Protein AF-A0A376MJ54-F1 (afdb_monomer)

Solvent-accessible surface area (backbone atoms only — not comparable to full-atom values): 5922 Å² total; per-residue (Å²): 114,38,72,94,49,75,64,77,40,73,83,54,70,68,49,50,50,52,51,49,52,53,51,50,50,49,52,42,6,48,74,61,45,78,87,36,69,51,71,48,77,38,81,61,91,40,90,80,34,58,61,45,69,38,44,25,35,34,26,67,82,46,80,68,41,84,45,79,84,70,88,70,51,75,68,56,47,51,54,50,66,72,43,42,66,60,53,48,50,56,52,49,54,58,51,52,67,72,76,107

Structure (mmCIF, N/CA/C/O backbone):
data_AF-A0A376MJ54-F1
#
_entry.id   AF-A0A376MJ54-F1
#
loop_
_atom_site.group_PDB
_atom_site.id
_atom_site.type_symbol
_atom_site.label_atom_id
_atom_site.label_alt_id
_atom_site.label_comp_id
_atom_site.label_asym_id
_atom_site.label_entity_id
_atom_site.label_seq_id
_atom_site.pdbx_PDB_ins_code
_atom_site.Cartn_x
_atom_site.Cartn_y
_atom_site.Cartn_z
_atom_site.occupancy
_atom_site.B_iso_or_equiv
_atom_site.auth_seq_id
_atom_site.auth_comp_id
_atom_site.auth_asym_id
_atom_site.auth_atom_id
_atom_site.pdbx_PDB_model_num
ATOM 1 N N . MET A 1 1 ? 19.830 -10.667 -1.901 1.00 51.16 1 MET A N 1
ATOM 2 C CA . MET A 1 1 ? 20.001 -11.114 -0.496 1.00 51.16 1 MET A CA 1
ATOM 3 C C . MET A 1 1 ? 20.615 -9.979 0.298 1.00 51.16 1 MET A C 1
ATOM 5 O O . MET A 1 1 ? 21.322 -9.182 -0.298 1.00 51.16 1 MET A O 1
ATOM 9 N N . VAL A 1 2 ? 20.327 -9.874 1.597 1.00 59.53 2 VAL A N 1
ATOM 10 C CA . VAL A 1 2 ? 20.837 -8.760 2.412 1.00 59.53 2 VAL A CA 1
ATOM 11 C C . VAL A 1 2 ? 22.223 -9.112 2.953 1.00 59.53 2 VAL A C 1
ATOM 13 O O . VAL A 1 2 ? 22.394 -10.169 3.562 1.00 59.53 2 VAL A O 1
ATOM 16 N N . GLU A 1 3 ? 23.196 -8.221 2.759 1.00 69.31 3 GLU A N 1
ATOM 17 C CA . GLU A 1 3 ? 24.588 -8.396 3.207 1.00 69.31 3 GLU A CA 1
ATOM 18 C C . GLU A 1 3 ? 24.687 -8.603 4.724 1.00 69.31 3 GLU A C 1
ATOM 20 O O . GLU A 1 3 ? 25.400 -9.488 5.186 1.00 69.31 3 GLU A O 1
ATOM 25 N N . ALA A 1 4 ? 23.866 -7.888 5.500 1.00 71.31 4 ALA A N 1
ATOM 26 C CA . ALA A 1 4 ? 23.787 -8.025 6.957 1.00 71.31 4 ALA A CA 1
ATOM 27 C C . ALA A 1 4 ? 23.336 -9.419 7.440 1.00 71.31 4 ALA A C 1
ATOM 29 O O . ALA A 1 4 ? 23.534 -9.759 8.603 1.00 71.31 4 ALA A O 1
ATOM 30 N N . LYS A 1 5 ? 22.725 -10.234 6.570 1.00 62.62 5 LYS A N 1
ATOM 31 C CA . LYS A 1 5 ? 22.371 -11.632 6.863 1.00 62.62 5 LYS A CA 1
ATOM 32 C C . LYS A 1 5 ? 23.351 -12.636 6.248 1.00 62.62 5 LYS A C 1
ATOM 34 O O . LYS A 1 5 ? 23.046 -13.824 6.244 1.00 62.62 5 LYS A O 1
ATOM 39 N N . ALA A 1 6 ? 24.486 -12.183 5.706 1.00 67.38 6 ALA A N 1
ATOM 40 C CA . ALA A 1 6 ? 25.508 -13.019 5.069 1.00 67.38 6 ALA A CA 1
ATOM 41 C C . ALA A 1 6 ? 24.941 -14.000 4.020 1.00 67.38 6 ALA A C 1
ATOM 43 O O . ALA A 1 6 ? 25.365 -15.147 3.924 1.00 67.38 6 ALA A O 1
ATOM 44 N N . GLY A 1 7 ? 23.926 -13.574 3.261 1.00 71.44 7 GLY A N 1
ATOM 45 C CA . GLY A 1 7 ? 23.254 -14.445 2.289 1.00 71.44 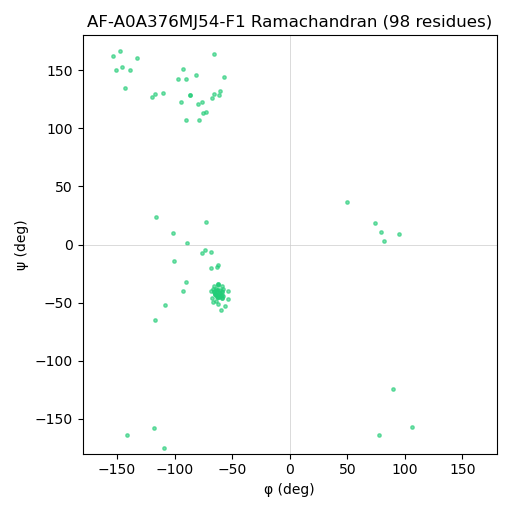7 GLY A CA 1
ATOM 46 C C . GLY A 1 7 ? 22.186 -15.379 2.877 1.00 71.44 7 GLY A C 1
ATOM 47 O O . GLY A 1 7 ? 21.542 -16.112 2.140 1.00 71.44 7 GLY A O 1
ATOM 48 N N . GLY A 1 8 ? 21.890 -15.321 4.176 1.00 75.00 8 GLY A N 1
ATOM 49 C CA . GLY A 1 8 ? 20.853 -16.129 4.836 1.00 75.00 8 GLY A CA 1
ATOM 50 C C . GLY A 1 8 ? 19.399 -15.724 4.537 1.00 75.00 8 GLY A C 1
ATOM 51 O O . GLY A 1 8 ? 18.505 -16.038 5.318 1.00 75.00 8 GLY A O 1
ATOM 52 N N . GLY A 1 9 ? 19.146 -14.983 3.452 1.00 79.25 9 GLY A N 1
ATOM 53 C CA . GLY A 1 9 ? 17.811 -14.525 3.043 1.00 79.25 9 GLY A CA 1
ATOM 54 C C . GLY A 1 9 ? 17.534 -13.031 3.272 1.00 79.25 9 GLY A C 1
ATOM 55 O O . GLY A 1 9 ? 18.444 -12.198 3.285 1.00 79.25 9 GLY A O 1
ATOM 56 N N . SER A 1 10 ? 16.249 -12.677 3.374 1.00 86.56 10 SER A N 1
ATOM 57 C CA . SER A 1 10 ? 15.738 -11.302 3.519 1.00 86.56 10 SER A CA 1
ATOM 58 C C . SER A 1 10 ? 15.178 -11.034 4.926 1.00 86.56 10 SER A C 1
ATOM 60 O O . SER A 1 10 ? 15.325 -11.850 5.839 1.00 86.56 10 SER A O 1
ATOM 62 N N . ALA A 1 11 ? 14.591 -9.856 5.153 1.00 82.56 11 ALA A N 1
ATOM 63 C CA . ALA A 1 11 ? 13.966 -9.485 6.422 1.00 82.56 11 ALA A CA 1
ATOM 64 C C . ALA A 1 11 ? 12.792 -10.421 6.778 1.00 82.56 11 ALA A C 1
ATOM 66 O O . ALA A 1 11 ? 11.896 -10.626 5.968 1.00 82.56 11 ALA A O 1
ATOM 67 N N . THR A 1 12 ? 12.791 -10.976 7.995 1.00 86.00 12 THR A N 1
ATOM 68 C CA . THR A 1 12 ? 11.778 -11.947 8.456 1.00 86.00 12 THR A CA 1
ATOM 69 C C . THR A 1 12 ? 10.972 -11.399 9.629 1.00 86.00 12 THR A C 1
ATOM 71 O O . THR A 1 12 ? 9.791 -11.118 9.475 1.00 86.00 12 THR A O 1
ATOM 74 N N . LEU A 1 13 ? 11.607 -11.168 10.783 1.00 88.75 13 LEU A N 1
ATOM 75 C CA . LEU A 1 13 ? 10.923 -10.699 11.998 1.00 88.75 13 LEU A CA 1
ATOM 76 C C . LEU A 1 13 ? 10.286 -9.315 11.823 1.00 88.75 13 LEU A C 1
ATOM 78 O O . LEU A 1 13 ? 9.128 -9.114 12.179 1.00 88.75 13 LEU A O 1
ATOM 82 N N . SER A 1 14 ? 11.017 -8.371 11.226 1.00 91.00 14 SER A N 1
ATOM 83 C CA . SER A 1 14 ? 10.496 -7.029 10.954 1.00 91.00 14 SER A CA 1
ATOM 84 C C . SER A 1 14 ? 9.356 -7.049 9.937 1.00 91.00 14 SER A C 1
ATOM 86 O O . SER A 1 14 ? 8.392 -6.306 10.100 1.00 91.00 14 SER A O 1
ATOM 88 N N . MET A 1 15 ? 9.419 -7.933 8.936 1.00 92.25 15 MET A N 1
ATOM 89 C CA . MET A 1 15 ? 8.319 -8.104 7.987 1.00 92.25 15 MET A CA 1
ATOM 90 C C . MET A 1 15 ? 7.095 -8.733 8.661 1.00 92.25 15 MET A C 1
ATOM 92 O O . MET A 1 15 ? 5.980 -8.280 8.432 1.00 92.25 15 MET A O 1
ATOM 96 N N . GLY A 1 16 ? 7.294 -9.710 9.552 1.00 92.50 16 GLY A N 1
ATOM 97 C CA . GLY A 1 16 ? 6.222 -10.281 10.369 1.00 92.50 16 GLY A CA 1
ATOM 98 C C . GLY A 1 16 ? 5.514 -9.221 11.213 1.00 92.50 16 GLY A C 1
ATOM 99 O O . GLY A 1 16 ? 4.288 -9.155 11.208 1.00 92.50 16 GLY A O 1
ATOM 100 N N . GLN A 1 17 ? 6.271 -8.326 11.854 1.00 95.38 17 GLN A N 1
ATOM 101 C CA . GLN A 1 17 ? 5.703 -7.200 12.599 1.00 95.38 17 GLN A CA 1
ATOM 102 C C . GLN A 1 17 ? 4.960 -6.206 11.692 1.00 95.38 17 GLN A C 1
ATOM 104 O O . GLN A 1 17 ? 3.882 -5.740 12.055 1.00 95.38 17 GLN A O 1
ATOM 109 N N . ALA A 1 18 ? 5.509 -5.873 10.519 1.00 93.50 18 ALA A N 1
ATOM 110 C CA . ALA A 1 18 ? 4.857 -4.968 9.570 1.00 93.50 18 ALA A CA 1
ATOM 111 C C . ALA A 1 18 ? 3.537 -5.553 9.038 1.00 93.50 18 ALA A C 1
ATOM 113 O O . ALA A 1 18 ? 2.522 -4.858 9.008 1.00 93.50 18 ALA A O 1
ATOM 114 N N . ALA A 1 19 ? 3.530 -6.843 8.694 1.00 94.62 19 ALA A N 1
ATOM 115 C CA . ALA A 1 19 ? 2.332 -7.560 8.272 1.00 94.62 19 ALA A CA 1
ATOM 116 C C . ALA A 1 19 ? 1.298 -7.654 9.403 1.00 94.62 19 ALA A C 1
ATOM 118 O O . ALA A 1 19 ? 0.117 -7.407 9.168 1.00 94.62 19 ALA A O 1
ATOM 119 N N . ALA A 1 20 ? 1.734 -7.942 10.636 1.00 96.19 20 ALA A N 1
ATOM 120 C CA . ALA A 1 20 ? 0.857 -7.964 11.803 1.00 96.19 20 ALA A CA 1
ATOM 121 C C . ALA A 1 20 ? 0.225 -6.589 12.053 1.00 96.19 20 ALA A C 1
ATOM 123 O O . ALA A 1 20 ? -0.984 -6.504 12.242 1.00 96.19 20 ALA A O 1
ATOM 124 N N . ARG A 1 21 ? 1.009 -5.505 11.982 1.00 96.62 21 ARG A N 1
ATOM 125 C CA . ARG A 1 21 ? 0.488 -4.136 12.090 1.00 96.62 21 ARG A CA 1
ATOM 126 C C . ARG A 1 21 ? -0.592 -3.871 11.041 1.00 96.62 21 ARG A C 1
ATOM 128 O O . ARG A 1 21 ? -1.688 -3.462 11.408 1.00 96.62 21 ARG A O 1
ATOM 135 N N . PHE A 1 22 ? -0.301 -4.125 9.765 1.00 97.31 22 PHE A N 1
ATOM 136 C CA . PHE A 1 22 ? -1.257 -3.872 8.686 1.00 97.31 22 PHE A CA 1
ATOM 137 C C . PHE A 1 22 ? -2.529 -4.721 8.830 1.00 97.31 22 PHE A C 1
ATOM 139 O O . PHE A 1 22 ? -3.638 -4.198 8.736 1.00 97.31 22 PHE A O 1
ATOM 146 N N . GLY A 1 23 ? -2.382 -6.016 9.129 1.00 97.19 23 GLY A N 1
ATOM 147 C CA . GLY A 1 23 ? -3.507 -6.925 9.339 1.00 97.19 23 GLY A CA 1
ATOM 148 C C . GLY A 1 23 ? -4.390 -6.510 10.517 1.00 97.19 23 GLY A C 1
ATOM 149 O O . GLY A 1 23 ? -5.611 -6.503 10.392 1.00 97.19 23 GLY A O 1
ATOM 150 N N . LEU A 1 24 ? -3.793 -6.098 11.639 1.00 97.56 24 LEU A N 1
ATOM 151 C CA . LEU A 1 24 ? -4.538 -5.598 12.799 1.00 97.56 24 LEU A CA 1
ATOM 152 C C . LEU A 1 24 ? -5.267 -4.285 12.491 1.00 97.56 24 LEU A C 1
ATOM 154 O O . LEU A 1 24 ? -6.420 -4.133 12.889 1.00 97.56 24 LEU A O 1
ATOM 158 N N . SER A 1 25 ? -4.636 -3.357 11.764 1.00 97.12 25 SER A N 1
ATOM 159 C CA . SER A 1 25 ? -5.294 -2.135 11.281 1.00 97.12 25 SER A CA 1
ATOM 160 C C . SER A 1 25 ? -6.503 -2.471 10.398 1.00 97.12 25 SER A C 1
ATOM 162 O O . SER A 1 25 ? -7.593 -1.951 10.625 1.00 97.12 25 SER A O 1
ATOM 164 N N . LEU A 1 26 ? -6.365 -3.412 9.461 1.00 96.56 26 LEU A N 1
ATOM 165 C CA . LEU A 1 26 ? -7.479 -3.849 8.620 1.00 96.56 26 LEU A CA 1
ATOM 166 C C . LEU A 1 26 ? -8.618 -4.474 9.442 1.00 96.56 26 LEU A C 1
ATOM 168 O O . LEU A 1 26 ? -9.773 -4.116 9.244 1.00 96.56 26 LEU A O 1
ATOM 172 N N . VAL A 1 27 ? -8.314 -5.357 10.398 1.00 97.88 27 VAL A N 1
ATOM 173 C CA . VAL A 1 27 ? -9.333 -5.971 11.273 1.00 97.88 27 VAL A CA 1
ATOM 174 C C . VAL A 1 27 ? -10.091 -4.914 12.076 1.00 97.88 27 VAL A C 1
ATOM 176 O O . VAL A 1 27 ? -11.317 -4.966 12.143 1.00 97.88 27 VAL A O 1
ATOM 179 N N . ARG A 1 28 ? -9.386 -3.930 12.642 1.00 97.62 28 ARG A N 1
ATOM 180 C CA . ARG A 1 28 ? -9.992 -2.806 13.373 1.00 97.62 28 ARG A CA 1
ATOM 181 C C . ARG A 1 28 ? -10.960 -2.008 12.500 1.00 97.62 28 ARG A C 1
ATOM 183 O O . ARG A 1 28 ? -12.093 -1.749 12.907 1.00 97.62 28 ARG A O 1
ATOM 190 N N . ALA A 1 29 ? -10.549 -1.689 11.275 1.00 97.38 29 ALA A N 1
ATOM 191 C CA . ALA A 1 29 ? -11.396 -0.999 10.307 1.00 97.38 29 ALA A CA 1
ATOM 192 C C . ALA A 1 29 ? -12.644 -1.822 9.931 1.00 97.38 29 ALA A C 1
ATOM 194 O O . ALA A 1 29 ? -13.759 -1.298 9.912 1.00 97.38 29 ALA A O 1
ATOM 195 N N . LEU A 1 30 ? -12.483 -3.136 9.726 1.00 96.62 30 LEU A N 1
ATOM 196 C CA . LEU A 1 30 ? -13.592 -4.062 9.464 1.00 96.62 30 LEU A CA 1
ATOM 197 C C . LEU A 1 30 ? -14.579 -4.145 10.639 1.00 96.62 30 LEU A C 1
ATOM 199 O O . LEU A 1 30 ? -15.787 -4.257 10.433 1.00 96.62 30 LEU A O 1
ATOM 203 N N . GLN A 1 31 ? -14.082 -4.028 11.873 1.00 97.81 31 GLN A N 1
ATOM 204 C CA . GLN A 1 31 ? -14.899 -3.953 13.089 1.00 97.81 31 GLN A CA 1
ATOM 205 C C . GLN A 1 31 ? -15.605 -2.597 13.267 1.00 97.81 31 GLN A C 1
ATOM 207 O O . GLN A 1 31 ? -16.440 -2.449 14.159 1.00 97.81 31 GLN A O 1
ATOM 212 N N . GLY A 1 32 ? -15.347 -1.626 12.387 1.00 94.94 32 GLY A N 1
ATOM 213 C CA . GLY A 1 32 ? -16.007 -0.324 12.367 1.00 94.94 32 GLY A CA 1
ATOM 214 C C . GLY A 1 32 ? -15.258 0.783 13.100 1.00 94.94 32 GLY A C 1
ATOM 215 O O . GLY A 1 32 ? -15.825 1.868 13.249 1.00 94.94 32 GLY A O 1
ATOM 216 N N . GLU A 1 33 ? -14.016 0.543 13.533 1.00 97.00 33 GLU A N 1
ATOM 217 C CA . GLU A 1 33 ? -13.161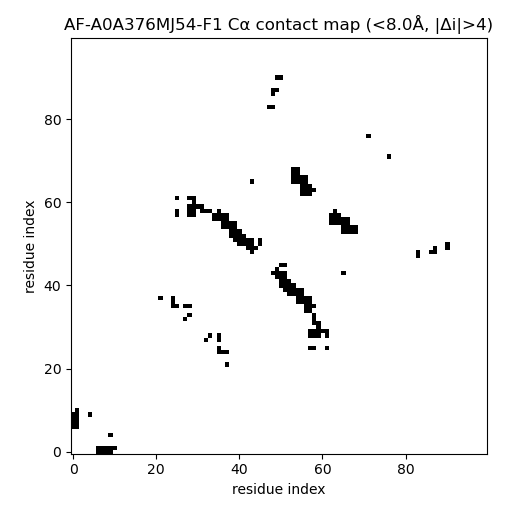 1.609 14.048 1.00 97.00 33 GLU A CA 1
ATOM 218 C C . GLU A 1 33 ? -12.933 2.669 12.962 1.00 97.00 33 GLU A C 1
ATOM 220 O O . GLU A 1 33 ? -12.63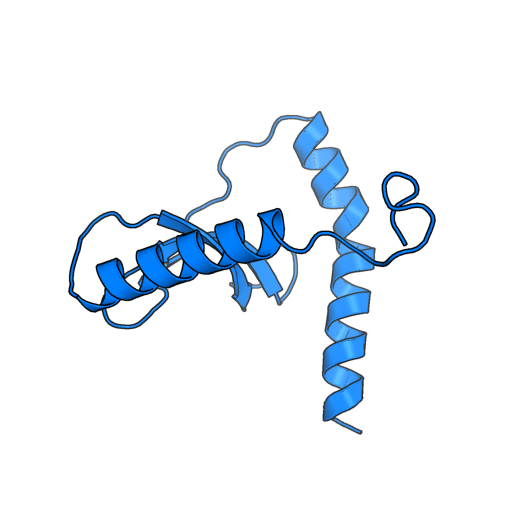4 2.351 11.813 1.00 97.00 33 GLU A O 1
ATOM 225 N N . GLN A 1 34 ? -13.109 3.937 13.326 1.00 95.69 34 GLN A N 1
ATOM 226 C CA . GLN A 1 34 ? -13.011 5.066 12.405 1.00 95.69 34 GLN A CA 1
ATOM 227 C C . GLN A 1 34 ? -11.597 5.649 12.393 1.00 95.69 34 GLN A C 1
ATOM 229 O O . GLN A 1 34 ? -10.893 5.627 13.401 1.00 95.69 34 GLN A O 1
ATOM 234 N N . GLY A 1 35 ? -11.200 6.234 11.262 1.00 95.56 35 GLY A N 1
ATOM 235 C CA . GLY A 1 35 ? -9.920 6.939 11.147 1.00 95.56 35 GLY A CA 1
ATOM 236 C C . GLY A 1 35 ? -8.696 6.024 11.074 1.00 95.56 35 GLY A C 1
ATOM 237 O O . GLY A 1 35 ? -7.579 6.483 11.313 1.00 95.56 35 GLY A O 1
ATOM 238 N N . VAL A 1 36 ? -8.876 4.743 10.737 1.00 97.62 36 VAL A N 1
ATOM 239 C CA . VAL A 1 36 ? -7.759 3.821 10.527 1.00 97.62 36 VAL A CA 1
ATOM 240 C C . VAL A 1 36 ? -7.103 4.126 9.183 1.00 97.62 36 VAL A C 1
ATOM 242 O O . VAL A 1 36 ? -7.707 3.921 8.132 1.00 97.62 36 VAL A O 1
ATOM 245 N N . VAL A 1 37 ? -5.860 4.611 9.217 1.00 97.56 37 VAL A N 1
ATOM 246 C CA . VAL A 1 37 ? -5.098 4.970 8.015 1.00 97.56 37 VAL A CA 1
ATOM 247 C C . VAL A 1 37 ? -3.818 4.150 7.926 1.00 97.56 37 VAL A C 1
ATOM 249 O O . VAL A 1 37 ? -3.016 4.151 8.858 1.00 97.56 37 VAL A O 1
ATOM 252 N N . GLU A 1 38 ? -3.601 3.493 6.789 1.00 97.94 38 GLU A N 1
ATOM 253 C CA . GLU A 1 38 ? -2.348 2.806 6.455 1.00 97.94 38 GLU A CA 1
ATOM 254 C C . GLU A 1 38 ? -1.990 3.056 4.986 1.00 97.94 38 GLU A C 1
ATOM 256 O O . GLU A 1 38 ? -2.871 3.224 4.143 1.00 97.94 38 GLU A O 1
ATOM 261 N N . CYS A 1 39 ? -0.698 3.063 4.657 1.00 97.62 39 CYS A N 1
ATOM 262 C CA . CYS A 1 39 ? -0.260 3.082 3.262 1.00 97.62 39 CYS A CA 1
ATOM 263 C C . CYS A 1 39 ? -0.187 1.653 2.725 1.00 97.62 39 CYS A C 1
ATOM 265 O O . CYS A 1 39 ? 0.473 0.803 3.325 1.00 97.62 39 CYS A O 1
ATOM 267 N N . ALA A 1 40 ? -0.818 1.396 1.582 1.00 98.12 40 ALA A N 1
ATOM 268 C CA . ALA A 1 40 ? -0.732 0.103 0.913 1.00 98.12 40 ALA A CA 1
ATOM 269 C C . ALA A 1 40 ? -0.765 0.252 -0.607 1.00 98.12 40 ALA A C 1
ATOM 271 O O . ALA A 1 40 ? -1.343 1.199 -1.139 1.00 98.12 40 ALA A O 1
ATOM 272 N N . TYR A 1 41 ? -0.150 -0.714 -1.289 1.00 97.81 41 TYR A N 1
ATOM 273 C CA . TYR A 1 41 ? -0.110 -0.802 -2.743 1.00 97.81 41 TYR A CA 1
ATOM 274 C C . TYR A 1 41 ? -1.428 -1.371 -3.270 1.00 97.81 41 TYR A C 1
ATOM 276 O O . TYR A 1 41 ? -1.713 -2.555 -3.088 1.00 97.81 41 TYR A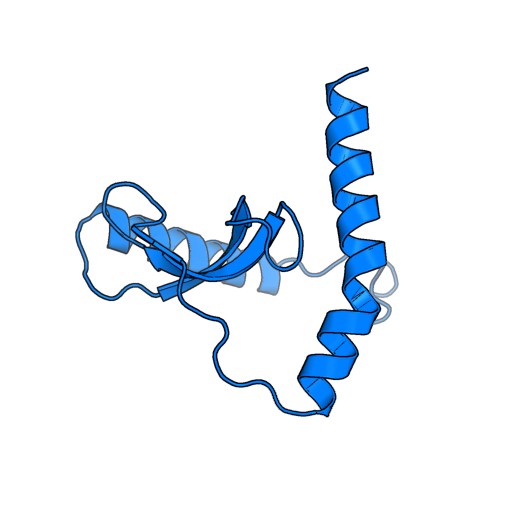 O 1
ATOM 284 N N . VAL A 1 42 ? -2.245 -0.517 -3.883 1.00 97.50 42 VAL A N 1
ATOM 285 C CA . VAL A 1 42 ? -3.594 -0.861 -4.352 1.00 97.50 42 VAL A CA 1
ATOM 286 C C . VAL A 1 42 ? -3.814 -0.366 -5.772 1.00 97.50 42 VAL A C 1
ATOM 288 O O . VAL A 1 42 ? -3.119 0.534 -6.244 1.00 97.50 42 VAL A O 1
ATOM 291 N N . GLU A 1 43 ? -4.802 -0.943 -6.452 1.00 97.81 43 GLU A N 1
ATOM 292 C CA . GLU A 1 43 ? -5.290 -0.394 -7.714 1.00 97.81 43 GLU A CA 1
ATOM 293 C C . GLU A 1 43 ? -5.983 0.950 -7.452 1.00 97.81 43 GLU A C 1
ATOM 295 O O . GLU A 1 43 ? -6.848 1.075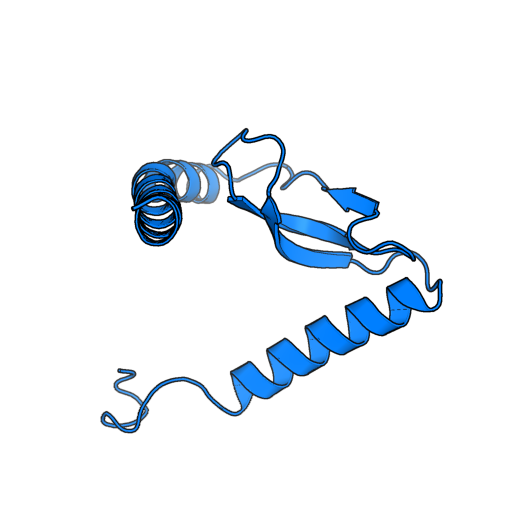 -6.573 1.00 97.81 43 GLU A O 1
ATOM 300 N N . GLY A 1 44 ? -5.534 1.979 -8.166 1.00 94.06 44 GLY A N 1
ATOM 301 C CA . GLY A 1 44 ? -5.938 3.365 -7.954 1.00 94.06 44 GLY A CA 1
ATOM 302 C C . GLY A 1 44 ? -6.636 3.982 -9.160 1.00 94.06 44 GLY A C 1
ATOM 303 O O . GLY A 1 44 ? -7.169 3.296 -10.025 1.00 94.06 44 GLY A O 1
ATOM 304 N N . ASP A 1 45 ? -6.614 5.310 -9.210 1.00 92.38 45 ASP A N 1
ATOM 305 C CA . ASP A 1 45 ? -7.110 6.114 -10.335 1.00 92.38 45 ASP A CA 1
ATOM 306 C C . ASP A 1 45 ? -6.165 6.124 -11.550 1.00 92.38 45 ASP A C 1
ATOM 308 O O . ASP A 1 45 ? -6.519 6.639 -12.609 1.00 92.38 45 ASP A O 1
ATOM 312 N N . GLY A 1 46 ? -4.963 5.559 -11.408 1.00 92.06 46 GLY A N 1
ATOM 313 C CA . GLY A 1 46 ? -3.960 5.509 -12.463 1.00 92.06 46 GLY A CA 1
ATOM 314 C C . GLY A 1 46 ? -3.168 6.803 -12.654 1.00 92.06 46 GLY A C 1
ATOM 315 O O . GLY A 1 46 ? -2.429 6.885 -13.633 1.00 92.06 46 GLY A O 1
ATOM 316 N N . GLN A 1 47 ? -3.266 7.791 -11.749 1.00 93.25 47 GLN A N 1
ATOM 317 C CA . GLN A 1 47 ? -2.572 9.082 -11.891 1.00 93.25 47 GLN A CA 1
ATOM 318 C C . GLN A 1 47 ? -1.058 8.917 -12.110 1.00 93.25 47 GLN A C 1
ATOM 320 O O . GLN A 1 47 ? -0.458 9.629 -12.915 1.00 93.25 47 GLN A O 1
ATOM 325 N N . TYR A 1 48 ? -0.443 7.970 -11.400 1.00 94.50 48 TYR A N 1
ATOM 326 C CA . TYR A 1 48 ? 0.991 7.682 -11.479 1.00 94.50 48 TYR A CA 1
ATOM 327 C C . TYR A 1 48 ? 1.264 6.348 -12.183 1.00 94.50 48 TYR A C 1
ATOM 329 O O . TYR A 1 48 ? 2.033 6.274 -13.145 1.00 94.50 48 TYR A O 1
ATOM 337 N N . ALA A 1 49 ? 0.600 5.294 -11.714 1.00 96.25 49 ALA A N 1
ATOM 338 C CA . ALA A 1 49 ? 0.585 3.956 -12.287 1.00 96.25 49 ALA A CA 1
ATOM 339 C C . ALA A 1 49 ? -0.729 3.267 -11.885 1.00 96.25 49 ALA A C 1
ATOM 341 O O . ALA A 1 49 ? -1.383 3.704 -10.936 1.00 96.25 49 ALA A O 1
ATOM 342 N N . ARG A 1 50 ? -1.112 2.189 -12.586 1.00 96.50 50 ARG A N 1
ATOM 343 C CA . ARG A 1 50 ? -2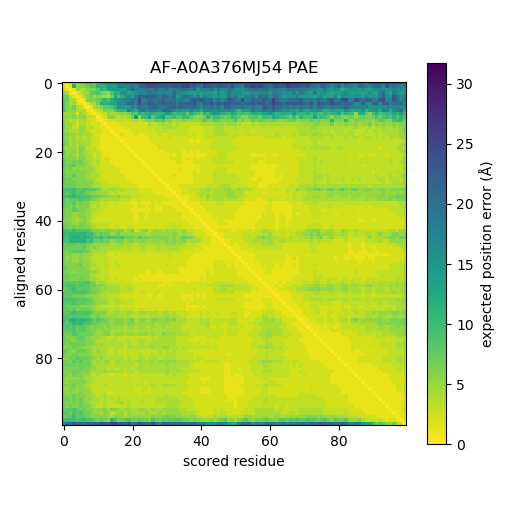.352 1.434 -12.314 1.00 96.50 50 ARG A CA 1
ATOM 344 C C . ARG A 1 50 ? -2.443 0.984 -10.853 1.00 96.50 50 ARG A C 1
ATOM 346 O O . ARG A 1 50 ? -3.463 1.185 -10.199 1.00 96.50 50 ARG A O 1
ATOM 353 N N . PHE A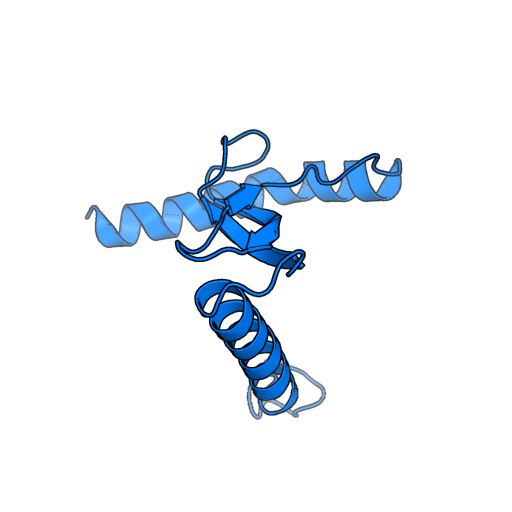 1 51 ? -1.349 0.425 -10.348 1.00 97.88 51 PHE A N 1
ATOM 354 C CA . PHE A 1 51 ? -1.178 0.096 -8.943 1.00 97.88 51 PHE A CA 1
ATOM 355 C C . PHE A 1 51 ? -0.147 1.037 -8.324 1.00 97.88 51 PHE A C 1
ATOM 357 O O . PHE A 1 51 ? 0.945 1.230 -8.870 1.00 97.88 51 PHE A O 1
ATOM 364 N N . PHE A 1 52 ? -0.489 1.635 -7.187 1.00 97.81 52 PHE A N 1
ATOM 365 C CA . PHE A 1 52 ? 0.374 2.588 -6.499 1.00 97.81 52 PHE A CA 1
ATOM 366 C C . PHE A 1 52 ? 0.129 2.568 -4.987 1.00 97.81 52 PHE A C 1
ATOM 368 O O . PHE A 1 52 ? -0.976 2.266 -4.534 1.00 97.81 52 PHE A O 1
ATOM 375 N N . SER A 1 53 ? 1.166 2.872 -4.198 1.00 97.75 53 SER A N 1
ATOM 376 C CA . SER A 1 53 ? 1.053 2.946 -2.738 1.00 97.75 53 SER A CA 1
ATOM 377 C C . SER A 1 53 ? 0.791 4.377 -2.295 1.00 97.75 53 SER A C 1
ATOM 379 O O . SER A 1 53 ? 1.577 5.275 -2.585 1.00 97.75 53 SER A O 1
ATOM 381 N N . GLN A 1 54 ? -0.306 4.582 -1.579 1.00 97.38 54 GLN A N 1
ATOM 382 C CA . GLN A 1 54 ? -0.702 5.876 -1.028 1.00 97.38 54 GLN A CA 1
ATOM 383 C C . GLN A 1 54 ? -1.437 5.674 0.303 1.00 97.38 54 GLN A C 1
ATOM 385 O O . GLN A 1 54 ? -1.800 4.535 0.613 1.00 97.38 54 GLN A O 1
ATOM 390 N N . PRO A 1 55 ? -1.650 6.726 1.112 1.00 97.69 55 PRO A N 1
ATOM 391 C CA . PRO A 1 55 ? -2.393 6.593 2.357 1.00 97.69 55 PRO A CA 1
ATOM 392 C C . PRO A 1 55 ? -3.855 6.227 2.078 1.00 97.69 55 PRO A C 1
ATOM 394 O O . PRO A 1 55 ? -4.533 6.878 1.284 1.00 97.69 55 PRO A O 1
ATOM 397 N N . LEU A 1 56 ? -4.351 5.193 2.748 1.00 97.94 56 LEU A N 1
ATOM 398 C CA . LEU A 1 56 ? -5.710 4.687 2.591 1.00 97.94 56 LEU A CA 1
ATOM 399 C C . LEU A 1 56 ? -6.457 4.840 3.902 1.00 97.94 56 LEU A C 1
ATOM 401 O O . LEU A 1 56 ? -5.971 4.390 4.938 1.00 97.94 56 LEU A O 1
ATOM 405 N N . LEU A 1 57 ? -7.645 5.433 3.850 1.00 98.00 57 LEU A N 1
ATOM 406 C CA . LEU A 1 57 ? -8.623 5.266 4.913 1.00 98.00 57 LEU A CA 1
ATOM 407 C C . LEU A 1 57 ? -9.248 3.882 4.754 1.00 98.00 57 LEU A C 1
ATOM 409 O O . LEU A 1 57 ? -9.780 3.550 3.691 1.00 98.00 57 LEU A O 1
ATOM 413 N N . LEU A 1 58 ? -9.153 3.074 5.801 1.00 97.94 58 LEU A N 1
ATOM 414 C CA . LEU A 1 58 ? -9.750 1.751 5.854 1.00 97.94 58 LEU A CA 1
ATOM 415 C C . LEU A 1 58 ? -11.094 1.820 6.578 1.00 97.94 58 LEU A C 1
ATOM 417 O O . LEU A 1 58 ? -11.224 2.508 7.590 1.00 97.94 58 LEU A O 1
ATOM 421 N N . GLY A 1 59 ? -12.049 1.035 6.088 1.00 97.06 59 GLY A N 1
ATOM 422 C CA . GLY A 1 59 ? -13.383 0.901 6.656 1.00 97.06 59 GLY A CA 1
ATOM 423 C C . GLY A 1 59 ? -13.911 -0.527 6.607 1.00 97.06 59 GLY A C 1
ATOM 424 O O . GLY A 1 59 ? -13.185 -1.493 6.353 1.00 97.06 59 GLY A O 1
ATOM 425 N N . LYS A 1 60 ? -15.226 -0.663 6.796 1.00 97.31 60 LYS A N 1
ATOM 426 C CA . LYS A 1 60 ? -15.910 -1.967 6.893 1.00 97.31 60 LYS A CA 1
ATOM 427 C C . LYS A 1 60 ? -15.844 -2.823 5.625 1.00 97.31 60 LYS A C 1
ATOM 429 O O . LYS A 1 60 ? -16.040 -4.029 5.703 1.00 97.31 60 LYS A O 1
ATOM 434 N N . ASN A 1 61 ? -15.556 -2.206 4.481 1.00 96.44 61 ASN A N 1
ATOM 435 C CA . ASN A 1 61 ? -15.500 -2.862 3.173 1.00 96.44 61 ASN A CA 1
ATOM 436 C C . ASN A 1 61 ? -14.084 -2.830 2.564 1.00 96.44 61 ASN A C 1
ATOM 438 O O . ASN A 1 61 ? -13.932 -2.906 1.347 1.00 96.44 61 ASN A O 1
ATOM 442 N N . GLY A 1 62 ? -13.043 -2.689 3.393 1.00 95.88 62 GLY A N 1
ATOM 443 C CA . GLY A 1 62 ? -11.664 -2.536 2.930 1.00 95.88 62 GLY A CA 1
ATOM 444 C C . GLY A 1 62 ? -11.299 -1.068 2.721 1.00 95.88 62 GLY A C 1
ATOM 445 O O . GLY A 1 62 ? -11.389 -0.283 3.659 1.00 95.88 62 GLY A O 1
ATOM 446 N N . VAL A 1 63 ? -10.849 -0.697 1.520 1.00 97.06 63 VAL A N 1
ATOM 447 C CA . VAL A 1 63 ? -10.453 0.689 1.214 1.00 97.06 63 VAL A CA 1
ATOM 448 C C . VAL A 1 63 ? -11.697 1.573 1.118 1.00 97.06 63 VAL A C 1
ATOM 450 O O . VAL A 1 63 ? -12.503 1.408 0.206 1.00 97.06 63 VAL A O 1
ATOM 453 N N . GLU A 1 64 ? -11.838 2.511 2.050 1.00 96.44 64 GLU A N 1
ATOM 454 C CA . GLU A 1 64 ? -12.958 3.456 2.116 1.00 96.44 64 GLU A CA 1
ATOM 455 C C . GLU A 1 64 ? -12.631 4.768 1.392 1.00 96.44 64 GLU A C 1
ATOM 457 O O . GLU A 1 64 ? -13.453 5.287 0.642 1.00 96.44 64 GLU A O 1
ATOM 462 N N . GLU A 1 65 ? -11.397 5.259 1.530 1.00 96.88 65 GLU A N 1
ATOM 463 C CA . GLU A 1 65 ? -10.915 6.448 0.822 1.00 96.88 65 GLU A CA 1
ATOM 464 C C . GLU A 1 65 ? -9.448 6.266 0.416 1.00 96.88 65 GLU A C 1
ATOM 466 O O . GLU A 1 65 ? -8.610 5.851 1.218 1.00 96.88 65 GLU A O 1
ATOM 471 N N . ARG A 1 66 ? -9.113 6.621 -0.828 1.00 97.19 66 ARG A N 1
ATOM 472 C CA . ARG A 1 66 ? -7.723 6.795 -1.269 1.00 97.19 66 ARG A CA 1
ATOM 473 C C . ARG A 1 66 ? -7.337 8.249 -1.028 1.00 97.19 66 ARG A C 1
ATOM 475 O O . ARG A 1 66 ? -7.825 9.131 -1.731 1.00 97.19 66 ARG A O 1
ATOM 482 N N . LYS A 1 67 ? -6.500 8.501 -0.025 1.00 95.94 67 LYS A N 1
ATOM 483 C CA . LYS A 1 67 ? -6.103 9.863 0.337 1.00 95.94 67 LYS A CA 1
ATOM 484 C C . LYS A 1 67 ? -4.986 10.339 -0.585 1.00 95.94 67 LYS A C 1
ATOM 486 O O . LYS A 1 67 ? -4.109 9.567 -0.963 1.00 95.94 67 LYS A O 1
ATOM 491 N N . SER A 1 68 ? -4.991 11.637 -0.883 1.00 95.19 68 SER A N 1
ATOM 492 C CA . SER A 1 68 ? -3.911 12.282 -1.635 1.00 95.19 68 SER A CA 1
ATOM 493 C C . SER A 1 68 ? -2.558 12.084 -0.945 1.00 95.19 68 SER A C 1
ATOM 495 O O . SER A 1 68 ? -2.462 12.154 0.283 1.00 95.19 68 SER A O 1
ATOM 497 N N . ILE A 1 69 ? -1.499 11.918 -1.742 1.00 94.31 69 ILE A N 1
ATOM 498 C CA . ILE A 1 69 ? -0.111 11.902 -1.256 1.00 94.31 69 ILE A CA 1
ATOM 499 C C . ILE A 1 69 ? 0.364 13.273 -0.743 1.00 94.31 69 ILE A C 1
ATOM 501 O O . ILE A 1 69 ? 1.443 13.376 -0.168 1.00 94.31 69 ILE A O 1
ATOM 505 N N . GLY A 1 70 ? -0.454 14.317 -0.911 1.00 94.31 70 GLY A N 1
ATOM 506 C CA . GLY A 1 70 ? -0.176 15.663 -0.429 1.00 94.31 70 GLY A CA 1
ATOM 507 C C . GLY A 1 70 ? 0.829 16.420 -1.296 1.00 94.31 70 GLY A C 1
ATOM 508 O O . GLY A 1 70 ? 1.096 16.073 -2.447 1.00 94.31 70 GLY A O 1
ATOM 509 N N . THR A 1 71 ? 1.361 17.505 -0.738 1.00 96.31 71 THR A N 1
ATOM 510 C CA . THR A 1 71 ? 2.365 18.334 -1.410 1.00 96.31 71 THR A CA 1
ATOM 511 C C . THR A 1 71 ? 3.736 17.686 -1.286 1.00 96.31 71 THR A C 1
ATOM 513 O O . THR A 1 71 ? 4.235 17.509 -0.178 1.00 96.31 71 THR A O 1
ATOM 516 N N . LEU A 1 72 ? 4.359 17.392 -2.424 1.00 96.31 72 LEU A N 1
ATOM 517 C CA . LEU A 1 72 ? 5.712 16.850 -2.480 1.00 96.31 72 LEU A CA 1
ATOM 518 C C . LEU A 1 72 ? 6.755 17.964 -2.559 1.00 96.31 72 LEU A C 1
ATOM 520 O O . LEU A 1 72 ? 6.580 18.958 -3.271 1.00 96.31 72 LEU A O 1
ATOM 524 N N . SER A 1 73 ? 7.880 17.761 -1.882 1.00 97.12 73 SER A N 1
ATOM 525 C CA . SER A 1 73 ? 9.095 18.539 -2.109 1.00 97.12 73 SER A CA 1
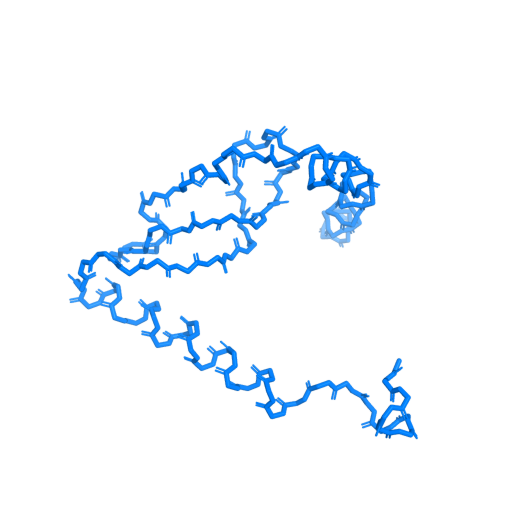ATOM 526 C C . SER A 1 73 ? 9.672 18.277 -3.506 1.00 97.12 73 SER A C 1
ATOM 528 O O . SER A 1 73 ? 9.357 17.285 -4.167 1.00 97.12 73 SER A O 1
ATOM 530 N N . ALA A 1 74 ? 10.575 19.151 -3.961 1.00 97.31 74 ALA A N 1
ATOM 531 C CA . ALA A 1 74 ? 11.241 18.978 -5.254 1.00 97.31 74 ALA A CA 1
ATOM 532 C C . ALA A 1 74 ? 12.022 17.653 -5.343 1.00 97.31 74 ALA A C 1
ATOM 534 O O . ALA A 1 74 ? 12.038 17.017 -6.396 1.00 97.31 74 ALA A O 1
ATOM 535 N N . PHE A 1 75 ? 12.630 17.222 -4.233 1.00 97.50 75 PHE A N 1
ATOM 536 C CA . PHE A 1 75 ? 13.351 15.953 -4.156 1.00 97.50 75 PHE A CA 1
ATOM 537 C C . PHE A 1 75 ? 12.403 14.754 -4.290 1.00 97.50 75 PHE A C 1
ATOM 539 O O . PHE A 1 75 ? 12.634 13.879 -5.122 1.00 97.50 75 PHE A O 1
ATOM 546 N N . GLU A 1 76 ? 11.309 14.734 -3.524 1.00 96.44 76 GLU A N 1
ATOM 547 C CA . GLU A 1 76 ? 10.320 13.647 -3.572 1.00 96.44 76 GLU A CA 1
ATOM 548 C C . GLU A 1 76 ? 9.637 13.560 -4.936 1.00 96.44 76 GLU A C 1
ATOM 550 O O . GLU A 1 76 ? 9.429 12.465 -5.451 1.00 96.44 76 GLU A O 1
ATOM 555 N N . LYS A 1 77 ? 9.336 14.707 -5.553 1.00 96.00 77 LYS A N 1
ATOM 556 C CA . LYS A 1 77 ? 8.752 14.755 -6.894 1.00 96.00 77 LYS A CA 1
ATOM 557 C C . LYS A 1 77 ? 9.698 14.176 -7.948 1.00 96.00 77 LYS A C 1
ATOM 559 O O . LYS A 1 77 ? 9.260 13.386 -8.776 1.00 96.00 77 LYS A O 1
ATOM 564 N N . ASN A 1 78 ? 10.984 14.523 -7.896 1.00 97.06 78 ASN A N 1
ATOM 565 C CA . ASN A 1 78 ? 11.977 13.961 -8.812 1.00 97.06 78 ASN A CA 1
ATOM 566 C C . ASN A 1 78 ? 12.105 12.437 -8.630 1.00 97.06 78 ASN A C 1
ATOM 568 O O . ASN A 1 78 ? 12.074 11.695 -9.608 1.00 97.06 78 ASN A O 1
ATOM 572 N N . ALA A 1 79 ? 12.159 11.961 -7.381 1.00 97.25 79 ALA A N 1
ATOM 573 C CA . ALA A 1 79 ? 12.206 10.530 -7.082 1.00 97.25 79 ALA A CA 1
ATOM 574 C C . ALA A 1 79 ? 10.947 9.787 -7.561 1.00 97.25 79 ALA A C 1
ATOM 576 O O . ALA A 1 79 ? 11.050 8.676 -8.084 1.00 97.25 79 ALA A O 1
ATOM 577 N N . LEU A 1 80 ? 9.770 10.406 -7.413 1.00 96.00 80 LEU A N 1
ATOM 578 C CA . LEU A 1 80 ? 8.512 9.881 -7.931 1.00 96.00 80 LEU A CA 1
ATOM 579 C C . LEU A 1 80 ? 8.590 9.731 -9.451 1.00 96.00 80 LEU A C 1
ATOM 581 O O . LEU A 1 80 ? 8.412 8.630 -9.953 1.00 96.00 80 LEU A O 1
ATOM 585 N N . GLU A 1 81 ? 8.901 10.804 -10.175 1.00 95.81 81 GLU A N 1
ATOM 586 C CA . GLU A 1 81 ? 8.986 10.793 -11.639 1.00 95.81 81 GLU A CA 1
ATOM 587 C C . GLU A 1 81 ? 10.018 9.770 -12.145 1.00 95.81 81 GLU A C 1
ATOM 589 O O . GLU A 1 81 ? 9.734 9.023 -13.080 1.00 95.81 81 GLU A O 1
ATOM 594 N N . GLY A 1 82 ? 11.172 9.668 -11.478 1.00 97.06 82 GLY A N 1
ATOM 595 C CA . GLY A 1 82 ? 12.251 8.754 -11.851 1.00 97.06 82 GLY A CA 1
ATOM 596 C C . GLY A 1 82 ? 11.945 7.262 -11.670 1.00 97.06 82 GLY A C 1
ATOM 597 O O . GLY A 1 82 ? 12.609 6.439 -12.299 1.00 97.06 82 GLY A O 1
ATOM 598 N N . MET A 1 83 ? 10.960 6.884 -10.845 1.00 96.56 83 MET A N 1
ATOM 599 C CA . MET A 1 83 ? 10.630 5.470 -10.595 1.00 96.56 83 MET A CA 1
ATOM 600 C C . MET A 1 83 ? 9.412 4.951 -11.380 1.00 96.56 83 MET A C 1
ATOM 602 O O . MET A 1 83 ? 9.236 3.733 -11.479 1.00 96.56 83 MET A O 1
ATOM 606 N N . LEU A 1 84 ? 8.591 5.833 -11.973 1.00 96.44 84 LEU A N 1
ATOM 607 C CA . LEU A 1 84 ? 7.314 5.444 -12.597 1.00 96.44 84 LEU A CA 1
ATOM 608 C C . LEU A 1 84 ? 7.467 4.452 -13.748 1.00 96.44 84 LEU A C 1
ATOM 610 O O . LEU A 1 84 ? 6.651 3.540 -13.873 1.00 96.44 84 LEU A O 1
ATOM 614 N N . ASP A 1 85 ? 8.490 4.612 -14.584 1.00 97.12 85 ASP A N 1
ATOM 615 C CA . ASP A 1 85 ? 8.696 3.722 -15.730 1.00 97.12 85 ASP A CA 1
ATOM 616 C C . ASP A 1 85 ? 9.048 2.300 -15.290 1.00 97.12 85 ASP A C 1
ATOM 618 O O . ASP A 1 85 ? 8.570 1.333 -15.884 1.00 97.12 85 ASP A O 1
ATOM 622 N N . THR A 1 86 ? 9.847 2.161 -14.230 1.00 97.69 86 THR A N 1
ATOM 623 C CA . THR A 1 86 ? 10.157 0.860 -13.624 1.00 97.69 86 THR A CA 1
ATOM 624 C C . THR A 1 86 ? 8.892 0.233 -13.053 1.00 97.69 86 THR A C 1
ATOM 626 O O . THR A 1 86 ? 8.564 -0.900 -13.390 1.00 97.69 86 THR A O 1
ATOM 629 N N . LEU A 1 87 ? 8.117 1.004 -12.286 1.00 97.06 87 LEU A N 1
ATOM 630 C CA . LEU A 1 87 ? 6.888 0.510 -11.674 1.00 97.06 87 LEU A CA 1
ATOM 631 C C . LEU A 1 87 ? 5.864 0.031 -12.715 1.00 97.06 87 LEU A C 1
ATOM 633 O O . LEU A 1 87 ? 5.240 -1.013 -12.542 1.00 97.06 87 LEU A O 1
ATOM 637 N N . LYS A 1 88 ? 5.697 0.768 -13.819 1.00 97.25 88 LYS A N 1
ATOM 638 C CA . LYS A 1 88 ? 4.789 0.381 -14.911 1.00 97.25 88 LYS A CA 1
ATOM 639 C C . LYS A 1 88 ? 5.228 -0.914 -15.595 1.00 97.25 88 LYS A C 1
ATOM 641 O O . LYS A 1 88 ? 4.372 -1.724 -15.940 1.00 97.25 88 LYS A O 1
ATOM 646 N N . LYS A 1 89 ? 6.538 -1.125 -15.769 1.00 97.94 89 LYS A N 1
ATOM 647 C CA . LYS A 1 89 ? 7.081 -2.377 -16.323 1.00 97.94 89 LYS A CA 1
ATOM 648 C C . LYS A 1 89 ? 6.819 -3.563 -15.400 1.00 97.94 89 LYS A C 1
ATOM 650 O O . LYS A 1 89 ? 6.412 -4.611 -15.887 1.00 97.94 89 LYS A O 1
ATOM 655 N N . ASP A 1 90 ? 6.996 -3.386 -14.093 1.00 97.62 90 ASP A N 1
ATOM 656 C CA . ASP A 1 90 ? 6.740 -4.445 -13.111 1.00 97.62 90 ASP A CA 1
ATOM 657 C C . ASP A 1 90 ? 5.256 -4.846 -13.082 1.00 97.62 90 ASP A C 1
ATOM 659 O O . ASP A 1 90 ? 4.930 -6.032 -13.022 1.00 97.62 90 ASP A O 1
ATOM 663 N N . ILE A 1 91 ? 4.350 -3.867 -13.191 1.00 97.38 91 ILE A N 1
ATOM 664 C CA . ILE A 1 91 ? 2.906 -4.121 -13.302 1.00 97.38 91 ILE A CA 1
ATOM 665 C C . ILE A 1 91 ? 2.595 -4.913 -14.576 1.00 97.38 91 ILE A C 1
ATOM 667 O O . ILE A 1 91 ? 1.948 -5.957 -14.497 1.00 97.38 91 ILE A O 1
ATOM 671 N N . ALA A 1 92 ? 3.082 -4.451 -15.732 1.00 97.00 92 ALA A N 1
ATOM 672 C CA . ALA A 1 92 ? 2.851 -5.121 -17.011 1.00 97.00 92 ALA A CA 1
ATOM 673 C C . ALA A 1 92 ? 3.382 -6.563 -17.002 1.00 97.00 92 ALA A C 1
ATOM 675 O O . ALA A 1 92 ? 2.705 -7.471 -17.475 1.00 97.00 92 ALA A O 1
ATOM 676 N N . LEU A 1 93 ? 4.547 -6.799 -16.390 1.00 97.56 93 LEU A N 1
ATOM 677 C CA . LEU A 1 93 ? 5.103 -8.141 -16.221 1.00 97.56 93 LEU A CA 1
ATOM 678 C C . LEU A 1 93 ? 4.152 -9.063 -15.440 1.00 97.56 93 LEU A C 1
ATOM 680 O O . LEU A 1 93 ? 3.958 -10.216 -15.827 1.00 97.56 93 LEU A O 1
ATOM 684 N N . GLY A 1 94 ? 3.548 -8.564 -14.359 1.00 96.50 94 GLY A N 1
ATOM 685 C CA . GLY A 1 94 ? 2.558 -9.312 -13.582 1.00 96.50 94 GLY A CA 1
ATOM 686 C C . GLY A 1 94 ? 1.272 -9.601 -14.364 1.00 96.50 94 GLY A C 1
ATOM 687 O O . GLY A 1 94 ? 0.734 -10.704 -14.280 1.00 96.50 94 GLY A O 1
ATOM 688 N N . GLU A 1 95 ? 0.798 -8.641 -15.157 1.00 96.44 95 GLU A N 1
ATOM 689 C CA . GLU A 1 95 ? -0.390 -8.796 -16.006 1.00 96.44 95 GLU A CA 1
ATOM 690 C C . GLU A 1 95 ? -0.157 -9.803 -17.142 1.00 96.44 95 GLU A C 1
ATOM 692 O O . GLU A 1 95 ? -0.982 -10.687 -17.370 1.00 96.44 95 GLU A O 1
ATOM 697 N N . GLU A 1 96 ? 0.975 -9.704 -17.841 1.00 97.06 96 GLU A N 1
ATOM 698 C CA . GLU A 1 96 ? 1.354 -10.626 -18.915 1.00 97.06 96 GLU A CA 1
ATOM 699 C C . GLU A 1 96 ? 1.532 -12.060 -18.419 1.00 97.06 96 GLU A C 1
ATOM 701 O O . GLU A 1 96 ? 1.235 -12.999 -19.154 1.00 97.06 96 GLU A O 1
ATOM 706 N N . PHE A 1 97 ? 2.019 -12.238 -17.189 1.00 97.06 97 PHE A N 1
ATOM 707 C CA . PHE A 1 97 ? 2.193 -13.559 -16.594 1.00 97.06 97 PHE A CA 1
ATOM 708 C C . PHE A 1 97 ? 0.865 -14.316 -16.439 1.00 97.06 97 PHE A C 1
ATOM 710 O O . PHE A 1 97 ? 0.847 -15.532 -16.594 1.00 97.06 97 PHE A O 1
ATOM 717 N N . VAL A 1 98 ? -0.235 -13.613 -16.143 1.00 96.12 98 VAL A N 1
ATOM 718 C CA . VAL A 1 98 ? -1.564 -14.224 -15.946 1.00 96.12 98 VAL A CA 1
ATOM 719 C C . VAL A 1 98 ? -2.363 -14.319 -17.250 1.00 96.12 98 VAL A C 1
ATOM 721 O O . VAL A 1 98 ? -3.163 -15.236 -17.405 1.00 96.12 98 VAL A O 1
ATOM 724 N N . ASN A 1 99 ? -2.174 -13.373 -18.175 1.00 91.38 99 ASN A N 1
ATOM 725 C CA . ASN A 1 99 ? -2.950 -13.284 -19.419 1.00 91.38 99 ASN A CA 1
ATOM 726 C C . ASN A 1 99 ? -2.353 -14.072 -20.603 1.00 91.38 99 ASN A C 1
ATOM 728 O O . ASN A 1 99 ? -2.900 -14.011 -21.706 1.00 91.38 99 ASN A O 1
ATOM 732 N N . LYS A 1 100 ? -1.232 -14.767 -20.397 1.00 68.12 100 LYS A N 1
ATOM 733 C CA . LYS A 1 100 ? -0.693 -15.771 -21.326 1.00 68.12 100 LYS A CA 1
ATOM 734 C C . LYS A 1 100 ? -1.235 -17.154 -20.997 1.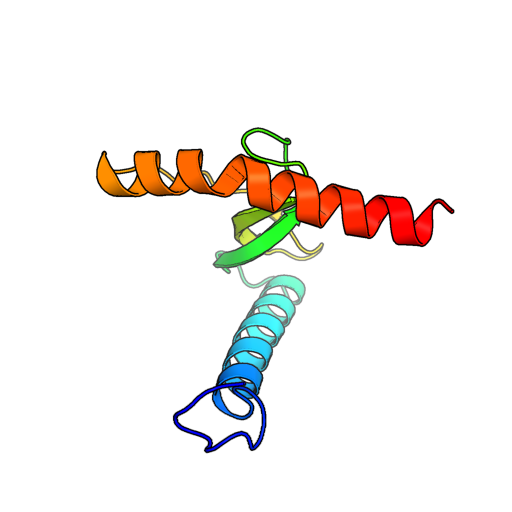00 68.12 100 LYS A C 1
ATOM 736 O O . LYS A 1 100 ? -1.516 -17.887 -21.969 1.00 68.12 100 LYS A O 1
#

Foldseek 3Di:
DDVVCVPPDDDDPVVVVVVVVVVVLQVCQLVANFPRKDWDFAQDPQPLHRTDTAIFGQHNVGGPDGDDNPDDDPVVVVVSVVCSVVVNVVVVVVVVVVVD

Nearest PDB structures (foldseek):
  7xqn-assembly1_B  TM=9.879E-01  e=5.370E-15  Escherichia coli
  2pwz-assembly1_C  TM=9.997E-01  e=8.077E-15  Escherichia coli K-12
  7cgc-assembly2_B  TM=9.984E-01  e=9.255E-15  Escherichia coli K-12
  7cgc-assembly3_C  TM=9.871E-01  e=9.255E-15  Escherichia coli K-12
  5z3w-assembly2_B  TM=9.954E-01  e=1.595E-14  Escherichia coli K-12

pLDDT: mean 93.09, std 9.23, range [51.16, 98.12]

InterPro domains:
  IPR015955 Lactate dehydrogenase/glycoside hydrolase, family 4, C-terminal [G3DSA:3.90.110.10] (1-100)
  IPR015955 Lactate dehydrogenase/glycoside hydrolase, family 4, C-terminal [SSF56327] (2-99)
  IPR022383 Lactate/malate dehydrogenase, C-terminal [PF02866] (2-98)

Radius of gyration: 16.56 Å; Cα contacts (8 Å, |Δi|>4): 106; chains: 1; bounding box: 42×35×35 Å

Secondary structure (DSSP, 8-state):
--GGGTTS-S--HHHHHHHHHHHHHHHHHHTT-SSEEEEEEEE--SSS-SEEEEEEEEETTEEEEE----PPPHHHHHHHHHHHHHHHHHHHHHHHHHH-

Mean predicted aligned error: 4.57 Å

Organism: Escherichia coli (NCBI:txid562)

Sequence (100 aa):
MVEAKAGGGSATLSMGQAAARFGLSLVRALQGEQGVVECAYVEGDGQYARFFSQPLLLGKNGVEERKSIGTLSAFEKNALEGMLDTLKKDIALGEEFVNK